Protein AF-A0A944YQ97-F1 (afdb_monomer_lite)

Foldseek 3Di:
DPPDDWQKQVSDDDQKDFDADPVRDTPGIDGSVVVNVVCVVVVHMDTDD

Radius of gyration: 11.05 Å; chains: 1; bounding box: 20×29×23 Å

Sequence (49 aa):
MKEKKKALNDQIRAHKVQIITDRGENLGEMSLNEAKTMANEQELDLMEI

Secondary structure (DSSP, 8-state):
--PPPPPBGGG---SEEEEE-TT--EEEEEEHHHHHHHHHHTT---B--

pLDDT: mean 92.85, std 9.98, range [51.72, 97.94]

Structure (mmCIF, N/CA/C/O backbone):
data_AF-A0A944YQ97-F1
#
_entry.id   AF-A0A944YQ97-F1
#
loop_
_atom_site.group_PDB
_atom_site.id
_atom_site.type_symbol
_atom_site.label_atom_id
_atom_site.label_alt_id
_atom_site.label_comp_id
_atom_site.label_asym_id
_atom_site.label_entity_id
_atom_site.label_seq_id
_atom_site.pdbx_PDB_ins_code
_atom_site.Cartn_x
_atom_site.Cartn_y
_atom_site.Cartn_z
_atom_site.occupancy
_atom_site.B_iso_or_equiv
_atom_site.auth_seq_id
_atom_site.auth_comp_id
_atom_site.auth_asym_id
_atom_site.auth_atom_id
_atom_site.pdbx_PDB_model_num
ATOM 1 N N . MET A 1 1 ? -5.980 -21.036 -16.717 1.00 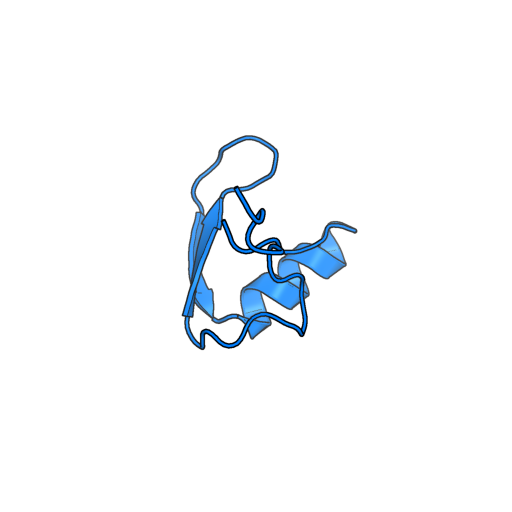51.72 1 MET A N 1
ATOM 2 C CA . MET A 1 1 ? -4.805 -20.866 -15.830 1.00 51.72 1 MET A CA 1
ATOM 3 C C . MET A 1 1 ? -5.335 -20.407 -14.479 1.00 51.72 1 MET A C 1
ATOM 5 O O . MET A 1 1 ? -6.261 -19.610 -14.488 1.00 51.72 1 MET A O 1
ATOM 9 N N . LYS A 1 2 ? -4.873 -20.944 -13.340 1.00 57.12 2 LYS A N 1
ATOM 10 C CA . LYS A 1 2 ? -5.318 -20.430 -12.030 1.00 57.12 2 LYS A CA 1
ATOM 11 C C . LYS A 1 2 ? -4.738 -19.027 -11.863 1.00 57.12 2 LYS A C 1
ATOM 13 O O . LYS A 1 2 ? -3.520 -18.896 -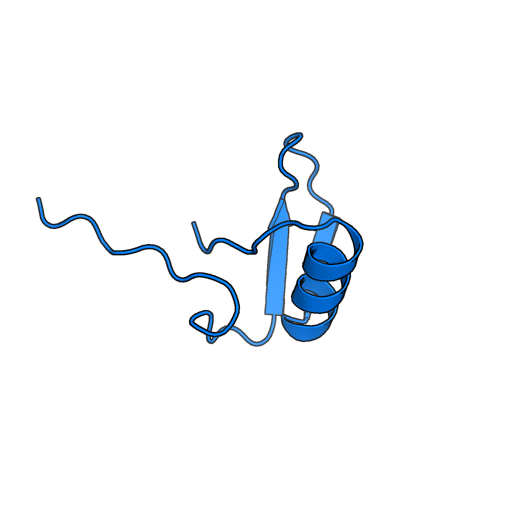11.789 1.00 57.12 2 LYS A O 1
ATOM 18 N N . GLU A 1 3 ? -5.589 -18.008 -11.840 1.00 64.56 3 GLU A N 1
ATOM 19 C CA . GLU A 1 3 ? -5.178 -16.663 -11.446 1.00 64.56 3 GLU A CA 1
ATOM 20 C C . GLU A 1 3 ? -4.565 -16.747 -10.045 1.00 64.56 3 GLU A C 1
ATOM 22 O O . GLU A 1 3 ? -5.178 -17.277 -9.111 1.00 64.56 3 GLU A O 1
ATOM 27 N N . LYS A 1 4 ? -3.316 -16.295 -9.901 1.00 72.06 4 LYS A N 1
ATOM 28 C CA . LYS A 1 4 ? -2.733 -16.111 -8.574 1.00 72.06 4 LYS A CA 1
ATOM 29 C C . LYS A 1 4 ? -3.532 -14.990 -7.916 1.00 72.06 4 LYS A C 1
ATOM 31 O O . LYS A 1 4 ? -3.557 -13.879 -8.435 1.00 72.06 4 LYS A O 1
ATOM 36 N N . LYS A 1 5 ? -4.214 -15.292 -6.808 1.00 81.50 5 LYS A N 1
ATOM 37 C CA . LYS A 1 5 ? -4.866 -14.258 -5.999 1.00 81.50 5 LYS A CA 1
ATOM 38 C C . LYS A 1 5 ? -3.808 -13.234 -5.598 1.00 81.50 5 LYS A C 1
ATOM 40 O O . LYS A 1 5 ? -2.800 -13.614 -5.007 1.00 81.50 5 LYS A O 1
ATOM 45 N N . LYS A 1 6 ? -4.051 -11.971 -5.935 1.00 90.31 6 LYS A N 1
ATOM 46 C CA . LYS A 1 6 ? -3.226 -10.853 -5.481 1.00 90.31 6 LYS A CA 1
ATOM 47 C C . LYS A 1 6 ? -3.400 -10.689 -3.976 1.00 90.31 6 LYS A C 1
ATOM 49 O O . LYS A 1 6 ? -4.528 -10.769 -3.484 1.00 90.31 6 LYS A O 1
ATOM 54 N N . ALA A 1 7 ? -2.295 -10.504 -3.262 1.00 92.81 7 ALA A N 1
ATOM 55 C CA . ALA A 1 7 ? -2.339 -10.200 -1.842 1.00 92.81 7 ALA A CA 1
ATOM 56 C C . ALA A 1 7 ? -2.755 -8.737 -1.652 1.00 92.81 7 ALA A C 1
ATOM 58 O O . ALA A 1 7 ? -2.301 -7.855 -2.382 1.00 92.81 7 ALA A O 1
ATOM 59 N N . LEU A 1 8 ? -3.623 -8.496 -0.672 1.00 94.88 8 LEU A N 1
ATOM 60 C CA . LEU A 1 8 ? -4.076 -7.161 -0.291 1.00 94.88 8 LEU A CA 1
ATOM 61 C C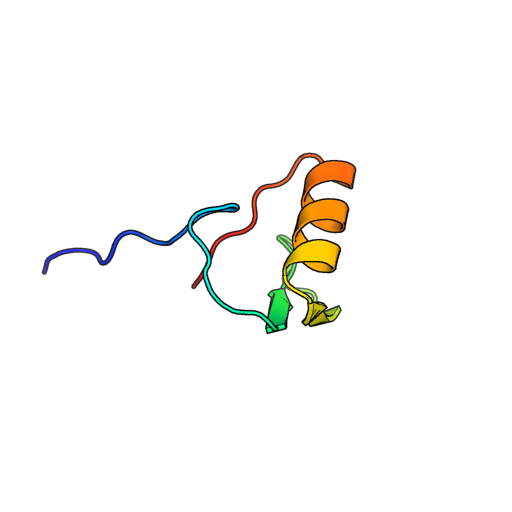 . LEU A 1 8 ? -3.689 -6.860 1.153 1.00 94.88 8 LEU A C 1
ATOM 63 O O . LEU A 1 8 ? -3.848 -7.730 2.015 1.00 94.88 8 LEU A O 1
ATOM 67 N N . ASN A 1 9 ? -3.249 -5.632 1.424 1.00 94.69 9 ASN A N 1
ATOM 68 C CA . ASN A 1 9 ? -3.037 -5.092 2.771 1.00 94.69 9 ASN A CA 1
ATOM 69 C C . ASN A 1 9 ? -2.268 -6.053 3.703 1.00 94.69 9 ASN A C 1
ATOM 71 O O . ASN A 1 9 ? -1.076 -6.296 3.526 1.00 94.69 9 ASN A O 1
ATOM 75 N N . ASP A 1 10 ? -2.945 -6.625 4.702 1.00 94.38 10 ASP A N 1
ATOM 76 C CA . ASP A 1 10 ? -2.366 -7.532 5.700 1.00 94.38 10 ASP A CA 1
ATOM 77 C C . ASP A 1 10 ? -1.973 -8.911 5.159 1.00 94.38 10 ASP A C 1
ATOM 79 O O . ASP A 1 10 ? -1.274 -9.667 5.831 1.00 94.38 10 ASP A O 1
ATOM 83 N N . GLN A 1 11 ? -2.385 -9.246 3.937 1.00 95.44 11 GLN A N 1
ATOM 84 C CA . GLN A 1 11 ? -1.956 -10.470 3.262 1.00 95.44 11 GLN A CA 1
ATOM 85 C C . GLN A 1 11 ? -0.537 -10.340 2.689 1.00 95.44 11 GLN A C 1
ATOM 87 O O . GLN A 1 11 ? 0.095 -11.360 2.406 1.00 95.44 11 GLN A O 1
ATOM 92 N N . ILE A 1 12 ? -0.033 -9.110 2.538 1.00 95.31 12 ILE A N 1
ATOM 93 C CA . ILE A 1 12 ? 1.313 -8.823 2.040 1.00 95.31 12 ILE A CA 1
ATOM 94 C C . ILE A 1 12 ? 2.323 -9.147 3.145 1.00 95.31 12 ILE A C 1
ATOM 96 O O . ILE A 1 12 ? 2.195 -8.691 4.281 1.00 95.31 12 ILE A O 1
ATOM 100 N N . ARG A 1 13 ? 3.337 -9.955 2.812 1.00 94.94 13 ARG A N 1
ATOM 101 C CA . ARG A 1 13 ? 4.352 -10.432 3.773 1.00 94.94 13 ARG A CA 1
ATOM 102 C C . ARG A 1 13 ? 5.722 -9.775 3.616 1.00 94.94 13 ARG A C 1
ATOM 104 O O . ARG A 1 13 ? 6.610 -10.039 4.422 1.00 94.94 13 ARG A O 1
ATOM 111 N N . ALA A 1 14 ? 5.915 -8.958 2.583 1.00 95.50 14 ALA A N 1
ATOM 112 C CA . ALA A 1 14 ? 7.172 -8.261 2.351 1.00 95.50 14 ALA A CA 1
ATOM 113 C C . ALA A 1 14 ? 7.437 -7.216 3.447 1.00 95.50 14 ALA A C 1
ATOM 115 O O . ALA A 1 14 ? 6.530 -6.512 3.880 1.00 95.50 14 ALA A O 1
ATOM 116 N N . HIS A 1 15 ? 8.690 -7.088 3.884 1.00 94.94 15 HIS A N 1
ATOM 117 C CA . HIS A 1 15 ? 9.075 -6.056 4.857 1.00 94.94 15 HIS A CA 1
ATOM 118 C C . HIS A 1 15 ? 9.304 -4.689 4.205 1.00 94.94 15 HIS A C 1
ATOM 120 O O . HIS A 1 15 ? 9.062 -3.655 4.829 1.00 94.94 15 HIS A O 1
ATOM 126 N N . LYS A 1 16 ? 9.746 -4.697 2.946 1.00 97.50 16 LYS A N 1
ATOM 127 C CA . LYS A 1 16 ? 9.934 -3.521 2.105 1.00 97.50 16 LYS A CA 1
ATOM 128 C C . LYS A 1 16 ? 9.220 -3.711 0.780 1.00 97.50 16 LYS A C 1
ATOM 130 O O . LYS A 1 16 ? 9.213 -4.818 0.243 1.00 97.50 16 LYS A O 1
ATOM 135 N N . VAL A 1 17 ? 8.635 -2.633 0.281 1.00 96.81 17 VAL A N 1
ATOM 136 C CA . VAL A 1 17 ? 7.801 -2.619 -0.919 1.00 96.81 17 VAL A CA 1
ATOM 137 C C . VAL A 1 17 ? 8.131 -1.394 -1.759 1.00 96.81 17 VAL A C 1
ATOM 139 O O . VAL A 1 17 ? 8.426 -0.330 -1.220 1.00 96.81 17 VAL A O 1
ATOM 142 N N . GLN A 1 18 ? 8.073 -1.547 -3.079 1.00 97.88 18 GLN A N 1
ATOM 143 C CA . GLN A 1 18 ? 8.092 -0.417 -3.998 1.00 97.88 18 GLN A CA 1
ATOM 144 C C . GLN A 1 18 ? 6.655 0.012 -4.282 1.00 97.88 18 GLN A C 1
ATOM 146 O O . GLN A 1 18 ? 5.826 -0.825 -4.637 1.00 97.88 18 GLN A O 1
ATOM 151 N N . ILE A 1 19 ? 6.365 1.301 -4.125 1.00 97.44 19 ILE A N 1
ATOM 152 C CA . ILE A 1 19 ? 5.008 1.823 -4.261 1.00 97.44 19 ILE A CA 1
ATOM 153 C C . ILE A 1 19 ? 4.817 2.535 -5.591 1.00 97.44 19 ILE A C 1
ATOM 155 O O . ILE A 1 19 ? 5.584 3.423 -5.969 1.00 97.44 19 ILE A O 1
ATOM 159 N N . ILE A 1 20 ? 3.736 2.152 -6.263 1.00 97.25 20 ILE A N 1
ATOM 160 C CA . ILE A 1 20 ? 3.191 2.835 -7.427 1.00 97.25 20 ILE A CA 1
ATOM 161 C C . ILE A 1 20 ? 1.762 3.247 -7.067 1.00 97.25 20 ILE A C 1
ATOM 163 O O . ILE A 1 20 ? 0.986 2.410 -6.607 1.00 97.25 20 ILE A O 1
ATOM 167 N N . THR A 1 21 ? 1.430 4.525 -7.233 1.00 95.81 21 THR A N 1
ATOM 168 C CA . THR A 1 21 ? 0.085 5.046 -6.943 1.00 95.81 21 THR A CA 1
ATOM 169 C C . THR A 1 21 ? -0.923 4.630 -8.017 1.00 95.81 21 THR A C 1
ATOM 171 O O . THR A 1 21 ? -0.557 4.193 -9.110 1.00 95.81 21 THR A O 1
ATOM 174 N N . ASP A 1 22 ? -2.21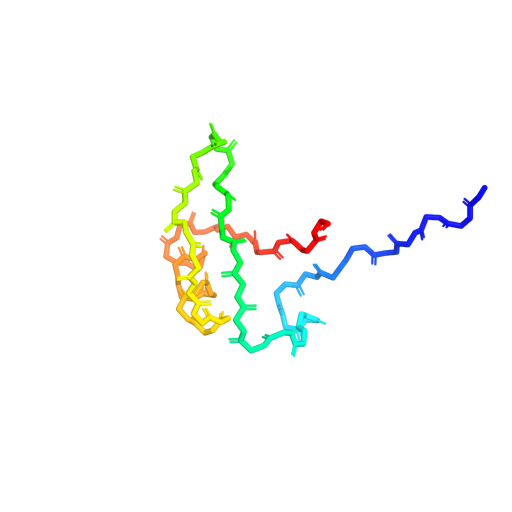2 4.825 -7.745 1.00 94.12 22 ASP A N 1
ATOM 175 C CA . ASP A 1 22 ? -3.305 4.657 -8.713 1.00 94.12 22 ASP A CA 1
ATOM 176 C C . ASP A 1 22 ? -3.176 5.580 -9.944 1.00 94.12 22 ASP A C 1
ATOM 178 O O . ASP A 1 22 ? -3.732 5.296 -11.004 1.00 94.12 22 ASP A O 1
ATOM 182 N N . ARG A 1 23 ? -2.384 6.653 -9.828 1.00 95.81 23 ARG A N 1
ATOM 183 C CA . ARG A 1 23 ? -2.033 7.580 -10.917 1.00 95.81 23 ARG A CA 1
ATOM 184 C C . ARG A 1 23 ? -0.788 7.164 -11.705 1.00 95.81 23 ARG A C 1
ATOM 186 O O . ARG A 1 23 ? -0.431 7.834 -12.670 1.00 95.81 23 ARG A O 1
ATOM 193 N N . GLY A 1 24 ? -0.130 6.071 -11.314 1.00 95.19 24 GLY A N 1
ATOM 194 C CA . GLY A 1 24 ? 1.093 5.575 -11.946 1.00 95.19 24 GLY A CA 1
ATOM 195 C C . GLY A 1 24 ? 2.376 6.269 -11.478 1.00 95.19 24 GLY A C 1
ATOM 196 O O . GLY A 1 24 ? 3.422 6.093 -12.101 1.00 95.19 24 GLY A O 1
ATOM 197 N N . GLU A 1 25 ? 2.326 7.047 -10.395 1.00 97.38 25 GLU A N 1
ATOM 198 C CA . GLU A 1 25 ? 3.513 7.695 -9.832 1.00 97.38 25 GLU A CA 1
ATOM 199 C C . GLU A 1 25 ? 4.318 6.691 -9.006 1.00 97.38 25 GLU A C 1
ATOM 201 O O . GLU A 1 25 ? 3.765 5.980 -8.169 1.00 97.38 25 GLU A O 1
ATOM 206 N N . ASN A 1 26 ? 5.633 6.635 -9.225 1.00 96.75 26 ASN A N 1
ATOM 207 C CA . ASN A 1 26 ? 6.529 5.775 -8.457 1.00 96.75 26 ASN A CA 1
ATOM 208 C C . ASN A 1 26 ? 7.087 6.551 -7.262 1.00 96.75 26 ASN A C 1
ATOM 210 O O . ASN A 1 26 ? 7.880 7.476 -7.442 1.00 96.75 26 ASN A O 1
ATOM 214 N N . LEU A 1 27 ? 6.685 6.161 -6.054 1.00 96.62 27 LEU A N 1
ATOM 215 C CA . LEU A 1 27 ? 7.123 6.797 -4.807 1.00 96.62 27 LEU A CA 1
ATOM 216 C C . LEU A 1 27 ? 8.403 6.167 -4.237 1.00 96.62 27 LEU A C 1
ATOM 218 O O . LEU A 1 27 ? 8.923 6.628 -3.224 1.00 96.62 27 LEU A O 1
ATOM 222 N N . GLY A 1 28 ? 8.932 5.131 -4.894 1.00 97.31 28 GLY A N 1
ATOM 223 C CA . GLY A 1 28 ? 10.132 4.419 -4.471 1.00 97.31 28 GLY A CA 1
ATOM 224 C C . GLY A 1 28 ? 9.866 3.320 -3.442 1.00 97.31 28 GLY A C 1
ATOM 225 O O . GLY A 1 28 ? 8.747 2.828 -3.293 1.00 97.31 28 GLY A O 1
ATOM 226 N N . GLU A 1 29 ? 10.940 2.884 -2.786 1.00 97.81 29 GLU A N 1
ATOM 227 C CA . GLU A 1 29 ? 10.927 1.815 -1.785 1.00 97.81 29 GLU A CA 1
ATOM 228 C C . GLU A 1 29 ? 10.639 2.379 -0.387 1.00 97.81 29 GLU A C 1
ATOM 230 O O . GLU A 1 29 ? 11.287 3.330 0.047 1.00 97.81 29 GLU A O 1
ATOM 235 N N . MET A 1 30 ? 9.712 1.757 0.340 1.00 97.12 30 MET A N 1
ATOM 236 C CA . MET A 1 30 ? 9.412 2.064 1.742 1.00 97.12 30 MET A CA 1
ATOM 237 C C . MET A 1 30 ? 9.057 0.792 2.518 1.00 97.12 30 MET A C 1
ATOM 239 O O . MET A 1 30 ? 8.952 -0.300 1.947 1.00 97.12 30 MET A O 1
ATOM 243 N N . SER A 1 31 ? 8.901 0.897 3.837 1.00 97.94 31 SER A N 1
ATOM 244 C CA . SER A 1 31 ? 8.419 -0.235 4.627 1.00 97.94 31 SER A CA 1
ATOM 245 C C . SER A 1 31 ? 6.943 -0.524 4.340 1.00 97.94 31 SER A C 1
ATOM 247 O O . SER A 1 31 ? 6.162 0.375 4.025 1.00 97.94 31 SER A O 1
ATOM 249 N N . LEU A 1 32 ? 6.527 -1.785 4.501 1.00 97.12 32 LEU A N 1
ATOM 250 C CA . LEU A 1 32 ? 5.113 -2.149 4.352 1.00 97.12 32 LEU A CA 1
ATOM 251 C C . LEU A 1 32 ? 4.210 -1.369 5.324 1.00 97.12 32 LEU A C 1
ATOM 253 O O . LEU A 1 32 ? 3.077 -1.046 4.984 1.00 97.12 32 LEU A O 1
ATOM 257 N N . ASN A 1 33 ? 4.703 -1.050 6.523 1.00 97.00 33 ASN A N 1
ATOM 258 C CA . ASN A 1 33 ? 3.938 -0.281 7.503 1.00 97.00 33 ASN A C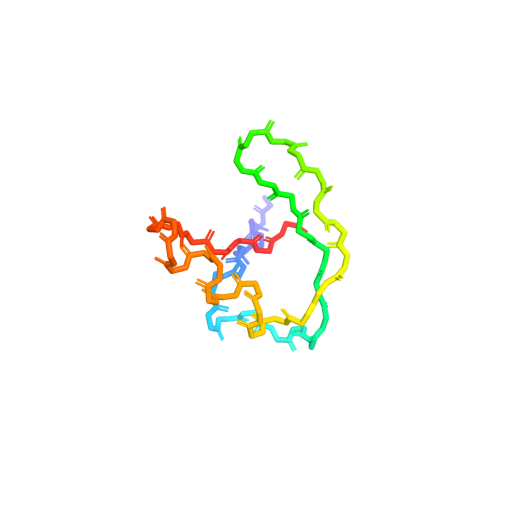A 1
ATOM 259 C C . ASN A 1 33 ? 3.711 1.164 7.042 1.00 97.00 33 ASN A C 1
ATOM 261 O O . ASN A 1 33 ? 2.585 1.640 7.123 1.00 97.00 33 ASN A O 1
ATOM 265 N N . GLU A 1 34 ? 4.742 1.837 6.523 1.00 97.44 34 GLU A N 1
ATOM 266 C CA . GLU A 1 34 ? 4.601 3.187 5.955 1.00 97.44 34 GLU A CA 1
ATOM 267 C C . GLU A 1 34 ? 3.626 3.188 4.777 1.00 97.44 34 GLU A C 1
ATOM 269 O O . GLU A 1 34 ? 2.716 4.013 4.731 1.00 97.44 34 GLU A O 1
ATOM 274 N N . ALA A 1 35 ? 3.749 2.205 3.880 1.00 97.25 35 ALA A N 1
ATOM 275 C CA . ALA A 1 35 ? 2.831 2.054 2.759 1.00 97.25 35 ALA A CA 1
ATOM 276 C C . ALA A 1 35 ? 1.377 1.859 3.220 1.00 97.25 35 ALA A C 1
ATOM 278 O O . ALA A 1 35 ? 0.464 2.421 2.619 1.00 97.25 35 ALA A O 1
ATOM 279 N N . LYS A 1 36 ? 1.145 1.078 4.287 1.00 96.88 36 LYS A N 1
ATOM 280 C CA . LYS A 1 36 ? -0.199 0.841 4.841 1.00 96.88 36 LYS A CA 1
ATOM 281 C C . LYS A 1 36 ? -0.792 2.105 5.445 1.00 96.88 36 LYS A C 1
ATOM 283 O O . LYS A 1 36 ? -1.961 2.386 5.203 1.00 96.88 36 LYS A O 1
ATOM 288 N N . THR A 1 37 ? -0.001 2.860 6.208 1.00 97.38 37 THR A N 1
ATOM 289 C CA . THR A 1 37 ? -0.431 4.153 6.755 1.00 97.38 37 THR A CA 1
ATOM 290 C C . THR A 1 37 ? -0.822 5.098 5.625 1.00 97.38 37 THR A C 1
ATOM 292 O O . THR A 1 37 ? -1.923 5.636 5.635 1.00 97.38 37 THR A O 1
ATOM 295 N N . MET A 1 38 ? 0.026 5.214 4.603 1.00 96.19 38 MET A N 1
ATOM 296 C CA . MET A 1 38 ? -0.216 6.082 3.453 1.00 96.19 38 MET A CA 1
ATOM 297 C C . MET A 1 38 ? -1.455 5.667 2.642 1.00 96.19 38 MET A C 1
ATOM 299 O O . MET A 1 38 ? -2.178 6.527 2.141 1.00 96.19 38 MET A O 1
ATOM 303 N N . ALA A 1 39 ? -1.705 4.364 2.493 1.00 96.62 39 ALA A N 1
ATOM 304 C CA . ALA A 1 39 ? -2.910 3.860 1.840 1.00 96.62 39 ALA A CA 1
ATOM 305 C C . ALA A 1 39 ? -4.165 4.173 2.672 1.00 96.62 39 ALA A C 1
ATOM 307 O O . ALA A 1 39 ? -5.147 4.669 2.129 1.00 96.62 39 ALA A O 1
ATOM 308 N N . ASN A 1 40 ? -4.103 3.989 3.996 1.00 96.56 40 ASN A N 1
ATOM 309 C CA . ASN A 1 40 ? -5.200 4.306 4.914 1.00 96.56 40 ASN A CA 1
ATOM 310 C C . ASN A 1 40 ? -5.559 5.803 4.897 1.00 96.56 40 ASN A C 1
ATOM 312 O O . ASN A 1 40 ? -6.730 6.143 4.769 1.00 96.56 40 ASN A O 1
ATOM 316 N N . GLU A 1 41 ? -4.557 6.689 4.941 1.00 97.06 41 GLU A N 1
ATOM 317 C CA . GLU A 1 41 ? -4.740 8.149 4.865 1.00 97.06 41 GLU A CA 1
ATOM 318 C C . GLU A 1 41 ? -5.401 8.612 3.559 1.00 97.06 41 GLU A C 1
ATOM 320 O O . GLU A 1 41 ? -6.056 9.652 3.532 1.00 97.06 41 GLU A O 1
ATOM 325 N N . GLN A 1 42 ? -5.237 7.842 2.481 1.00 95.19 42 GLN A N 1
ATOM 326 C CA . GLN A 1 42 ? -5.835 8.108 1.171 1.00 95.19 42 GLN A CA 1
ATOM 327 C C . GLN A 1 42 ? -7.133 7.331 0.928 1.00 95.19 42 GLN A C 1
ATOM 329 O O . GLN A 1 42 ? -7.688 7.426 -0.164 1.00 95.19 42 GLN A O 1
ATOM 334 N N . GLU A 1 43 ? -7.608 6.564 1.914 1.00 96.38 43 GLU A N 1
ATOM 335 C CA . GLU A 1 43 ? -8.761 5.665 1.779 1.00 96.38 43 GLU A CA 1
ATOM 336 C C . GLU A 1 43 ? -8.597 4.648 0.623 1.00 96.38 43 GLU A C 1
ATOM 338 O O . GLU A 1 43 ? -9.552 4.299 -0.072 1.00 96.38 43 GLU A O 1
ATOM 343 N N . LEU A 1 44 ? -7.367 4.162 0.416 1.00 96.81 44 LEU A N 1
ATOM 344 C CA . LEU A 1 44 ? -6.985 3.187 -0.609 1.00 96.81 44 LEU A CA 1
ATOM 345 C C . LEU A 1 44 ? -6.491 1.867 0.000 1.00 96.81 44 LEU A C 1
ATOM 347 O O . LEU A 1 44 ? -6.073 1.796 1.156 1.00 96.81 44 LEU A O 1
ATOM 351 N N . ASP A 1 45 ? -6.475 0.822 -0.830 1.00 96.50 45 ASP A N 1
ATOM 352 C CA . ASP A 1 45 ? -5.888 -0.479 -0.509 1.00 96.50 45 ASP A CA 1
ATOM 353 C C . ASP A 1 45 ? -4.512 -0.655 -1.166 1.00 96.50 45 ASP A C 1
ATOM 355 O O . ASP A 1 45 ? -4.282 -0.247 -2.307 1.00 96.50 45 ASP A O 1
ATOM 359 N N . LEU A 1 46 ? -3.611 -1.361 -0.482 1.00 96.38 46 LEU A N 1
ATOM 360 C CA . LEU A 1 46 ? -2.384 -1.876 -1.083 1.00 96.38 46 LEU A CA 1
ATOM 361 C C . LEU A 1 46 ? -2.653 -3.203 -1.783 1.00 96.38 46 LEU A C 1
ATOM 363 O O . LEU A 1 46 ? -3.161 -4.145 -1.171 1.00 96.38 46 LEU A O 1
ATOM 367 N N . MET A 1 47 ? -2.211 -3.305 -3.034 1.00 95.75 47 MET A N 1
ATOM 368 C CA . MET A 1 47 ? -2.267 -4.526 -3.829 1.00 95.75 47 MET A CA 1
ATOM 369 C C . MET A 1 47 ? -0.871 -4.935 -4.284 1.00 95.75 47 MET A C 1
ATOM 371 O O . MET A 1 47 ? -0.172 -4.163 -4.933 1.00 95.75 47 MET A O 1
ATOM 375 N N . GLU A 1 48 ? -0.489 -6.172 -3.980 1.00 93.69 48 GLU A N 1
ATOM 376 C CA . GLU A 1 48 ? 0.724 -6.784 -4.524 1.00 93.69 48 GLU A CA 1
ATOM 377 C C . GLU A 1 48 ? 0.474 -7.211 -5.981 1.00 93.69 48 GLU A C 1
ATOM 379 O O . GLU A 1 48 ? -0.511 -7.904 -6.278 1.00 93.69 48 GLU A O 1
ATOM 384 N N . ILE A 1 49 ? 1.341 -6.755 -6.891 1.00 90.69 49 ILE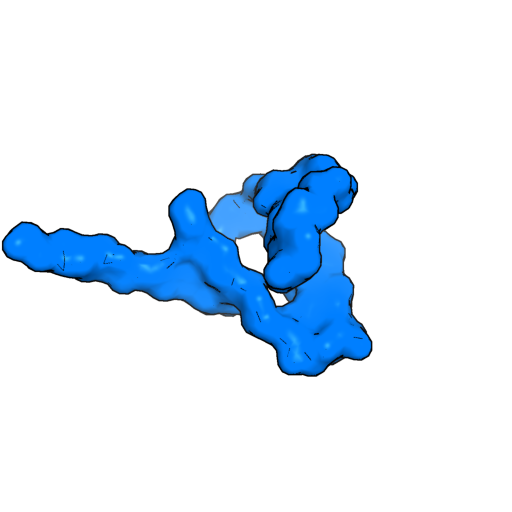 A N 1
ATOM 385 C CA . ILE A 1 49 ? 1.269 -6.983 -8.345 1.00 90.69 49 ILE A CA 1
ATOM 386 C C . ILE A 1 49 ? 2.458 -7.824 -8.797 1.00 90.69 49 ILE A C 1
ATOM 388 O O . ILE A 1 49 ? 3.582 -7.564 -8.318 1.00 90.69 49 ILE A O 1
#